Protein AF-A0A345HR87-F1 (afdb_monomer_lite)

Structure (mmCIF, N/CA/C/O backbone):
data_AF-A0A345HR87-F1
#
_entry.id   AF-A0A345HR87-F1
#
loop_
_atom_site.group_PDB
_atom_site.id
_atom_site.type_symbol
_atom_site.label_atom_id
_atom_site.label_alt_id
_atom_site.label_comp_id
_atom_site.label_asym_id
_atom_site.label_entity_id
_atom_site.label_seq_id
_atom_site.pdbx_PDB_ins_code
_atom_site.Cartn_x
_atom_site.Cartn_y
_atom_site.Cartn_z
_atom_site.occupancy
_atom_site.B_iso_or_equiv
_atom_site.auth_seq_id
_atom_site.auth_comp_id
_atom_site.auth_asym_id
_atom_site.auth_atom_id
_atom_site.pdbx_PDB_model_num
ATOM 1 N N . MET A 1 1 ? -12.870 45.929 26.866 1.00 41.97 1 MET A N 1
ATOM 2 C CA . MET A 1 1 ? -12.645 46.120 25.413 1.00 41.97 1 MET A CA 1
ATOM 3 C C . MET A 1 1 ? -11.720 44.995 25.036 1.00 41.97 1 MET A C 1
ATOM 5 O O . MET A 1 1 ? -10.507 45.130 25.106 1.00 41.97 1 MET A O 1
ATOM 9 N N . ASP A 1 2 ? -12.341 43.837 24.866 1.00 39.06 2 ASP A N 1
ATOM 10 C CA . ASP A 1 2 ? -11.689 42.543 24.941 1.00 39.06 2 ASP A CA 1
ATOM 11 C C . ASP A 1 2 ? -11.309 42.110 23.533 1.00 39.06 2 ASP A C 1
ATOM 13 O O . ASP A 1 2 ? -12.154 41.933 22.655 1.00 39.06 2 ASP A O 1
ATOM 17 N N . THR A 1 3 ? -10.002 42.026 23.319 1.00 55.94 3 THR A N 1
ATOM 18 C CA . THR A 1 3 ? -9.383 41.506 22.108 1.00 55.94 3 THR A CA 1
ATOM 19 C C . THR A 1 3 ? -9.725 40.025 21.990 1.00 55.94 3 THR A C 1
ATOM 21 O O . THR A 1 3 ? -9.141 39.190 22.678 1.00 55.94 3 THR A O 1
ATOM 24 N N . HIS A 1 4 ? -10.664 39.686 21.110 1.00 47.56 4 HIS A N 1
ATOM 25 C CA . HIS A 1 4 ? -10.822 38.313 20.648 1.00 47.56 4 HIS A CA 1
ATOM 26 C C . HIS A 1 4 ? -9.669 37.990 19.694 1.00 47.56 4 HIS A C 1
ATOM 28 O O . HIS A 1 4 ? -9.711 38.326 18.515 1.00 47.56 4 HIS A O 1
ATOM 34 N N . ALA A 1 5 ? -8.622 37.361 20.226 1.00 54.56 5 ALA A N 1
ATOM 35 C CA . ALA A 1 5 ? -7.709 36.574 19.415 1.00 54.56 5 ALA A CA 1
ATOM 36 C C . ALA A 1 5 ? -8.443 35.282 19.023 1.00 54.56 5 ALA A C 1
ATOM 38 O O . ALA A 1 5 ? -8.772 34.465 19.888 1.00 54.56 5 ALA A O 1
ATOM 39 N N . GLU A 1 6 ? -8.747 35.122 17.735 1.00 50.06 6 GLU A N 1
ATOM 40 C CA . GLU A 1 6 ? -9.097 33.816 17.175 1.00 50.06 6 GLU A CA 1
ATOM 41 C C . GLU A 1 6 ? -7.942 32.841 17.449 1.00 50.06 6 GLU A C 1
ATOM 43 O O . GLU A 1 6 ? -6.782 33.196 17.228 1.00 50.06 6 GLU A O 1
ATOM 48 N N . PRO A 1 7 ? -8.211 31.618 17.931 1.00 47.47 7 PRO A N 1
ATOM 49 C CA . PRO A 1 7 ? -7.175 30.608 17.974 1.00 47.47 7 PRO A CA 1
ATOM 50 C C . PRO A 1 7 ? -6.861 30.203 16.532 1.00 47.47 7 PRO A C 1
ATOM 52 O O . PRO A 1 7 ? -7.734 29.688 15.833 1.00 47.47 7 PRO A O 1
ATOM 55 N N . GLU A 1 8 ? -5.618 30.430 16.099 1.00 45.91 8 GLU A N 1
ATOM 56 C CA . GLU A 1 8 ? -5.044 29.855 14.881 1.00 45.91 8 GLU A CA 1
ATOM 57 C C . GLU A 1 8 ? -5.162 28.328 14.953 1.00 45.91 8 GLU A C 1
ATOM 59 O O . GLU A 1 8 ? -4.360 27.619 15.564 1.00 45.91 8 GLU A O 1
ATOM 64 N N . GLN A 1 9 ? -6.242 27.817 14.371 1.00 49.69 9 GLN A N 1
ATOM 65 C CA . GLN A 1 9 ? -6.554 26.403 14.345 1.00 49.69 9 GLN A CA 1
ATOM 66 C C . GLN A 1 9 ? -5.682 25.696 13.300 1.00 49.69 9 GLN A C 1
ATOM 68 O O . GLN A 1 9 ? -5.910 25.762 12.097 1.00 49.69 9 GLN A O 1
ATOM 73 N N . THR A 1 10 ? -4.709 24.945 13.813 1.00 38.50 10 THR A N 1
ATOM 74 C CA . THR A 1 10 ? -4.538 23.524 13.466 1.00 38.50 10 THR A CA 1
ATOM 75 C C . THR A 1 10 ? -4.134 23.159 12.032 1.00 38.50 10 THR A C 1
ATOM 77 O O . THR A 1 10 ? -4.289 22.007 11.641 1.00 38.50 10 THR A O 1
ATOM 80 N N . TRP A 1 11 ? -3.527 24.052 11.251 1.00 43.38 11 TRP A N 1
ATOM 81 C CA . TRP A 1 11 ? -2.964 23.666 9.943 1.00 43.38 11 TRP A CA 1
ATOM 82 C C . TRP A 1 11 ? -1.633 22.902 10.030 1.00 43.38 11 TRP A C 1
ATOM 84 O O . TRP A 1 11 ? -1.147 22.395 9.023 1.00 43.38 11 TRP A O 1
ATOM 94 N N . HIS A 1 12 ? -1.016 22.805 11.211 1.00 42.31 12 HIS A N 1
ATOM 95 C CA . HIS A 1 12 ? 0.352 22.285 11.343 1.00 42.31 12 HIS A CA 1
ATOM 96 C C . HIS A 1 12 ? 0.470 20.824 11.801 1.00 42.31 12 HIS A C 1
ATOM 98 O O . HIS A 1 12 ? 1.554 20.263 11.698 1.00 42.31 12 HIS A O 1
ATOM 104 N N . ASN A 1 13 ? -0.622 20.166 12.211 1.00 44.16 13 ASN A N 1
ATOM 105 C CA . ASN A 1 13 ? -0.577 18.751 12.622 1.00 44.16 13 ASN A CA 1
ATOM 106 C C . ASN A 1 13 ? -1.037 17.753 11.548 1.00 44.16 13 ASN A C 1
ATOM 108 O O . ASN A 1 13 ? -0.726 16.570 11.655 1.00 44.16 13 ASN A O 1
ATOM 112 N N . THR A 1 14 ? -1.731 18.197 10.499 1.00 47.72 14 THR A N 1
ATOM 113 C CA . THR A 1 14 ? -2.249 17.292 9.454 1.00 47.72 14 THR A CA 1
ATOM 114 C C . THR A 1 14 ? -1.173 16.881 8.439 1.00 47.72 14 THR A C 1
ATOM 116 O O . THR A 1 14 ? -1.271 15.822 7.831 1.00 47.72 14 THR A O 1
ATOM 119 N N . ASN A 1 15 ? -0.096 17.661 8.300 1.00 53.12 15 ASN A N 1
ATOM 120 C CA . ASN A 1 15 ? 0.870 17.486 7.207 1.00 53.12 15 ASN A CA 1
ATOM 121 C C . ASN A 1 15 ? 1.972 16.447 7.490 1.00 53.12 15 ASN A C 1
ATOM 123 O O . ASN A 1 15 ? 2.574 15.934 6.553 1.00 53.12 15 ASN A O 1
ATOM 127 N N . ALA A 1 16 ? 2.231 16.089 8.754 1.00 57.78 16 ALA A N 1
ATOM 128 C CA . ALA A 1 16 ? 3.285 15.120 9.092 1.00 57.78 16 ALA A CA 1
ATOM 129 C C . ALA A 1 16 ? 2.886 13.659 8.791 1.00 57.78 16 ALA A C 1
ATOM 131 O O . ALA A 1 16 ? 3.736 12.807 8.534 1.00 57.78 16 ALA A O 1
ATOM 132 N N . ALA A 1 17 ? 1.583 13.356 8.809 1.00 62.38 17 ALA A N 1
ATOM 133 C CA . ALA A 1 17 ? 1.064 12.019 8.520 1.00 62.38 17 ALA A CA 1
ATOM 134 C C . ALA A 1 17 ? 0.942 11.733 7.009 1.00 62.38 17 ALA A C 1
ATOM 136 O O . ALA A 1 17 ? 0.824 10.570 6.614 1.00 62.38 17 ALA A O 1
ATOM 137 N N . GLY A 1 18 ? 1.051 12.759 6.159 1.00 72.06 18 GLY A N 1
ATOM 138 C CA . GLY A 1 18 ? 0.799 12.652 4.724 1.00 72.06 18 GLY A CA 1
ATOM 139 C C . GLY A 1 18 ? -0.690 12.450 4.398 1.00 72.06 18 GLY A C 1
ATOM 140 O O . GLY A 1 18 ? -1.548 12.663 5.258 1.00 72.06 18 GLY A O 1
ATOM 141 N N . PRO A 1 19 ? -1.020 12.055 3.158 1.00 81.69 19 PRO A N 1
ATOM 142 C CA . PRO A 1 19 ? -2.407 11.930 2.714 1.00 81.69 19 PRO A CA 1
ATOM 143 C C . PRO A 1 19 ? -3.167 10.808 3.459 1.00 81.69 19 PRO A C 1
ATOM 145 O O . PRO A 1 19 ? -2.549 9.812 3.849 1.00 81.69 19 PRO A O 1
ATOM 148 N N . PRO A 1 20 ? -4.501 10.901 3.649 1.00 87.69 20 PRO A N 1
ATOM 149 C CA . PRO A 1 20 ? -5.280 9.914 4.408 1.00 87.69 20 PRO A CA 1
ATOM 150 C C . PRO A 1 20 ? -5.090 8.462 3.952 1.00 87.69 20 PRO A C 1
ATOM 152 O O . PRO A 1 20 ? -5.030 7.553 4.787 1.00 87.69 20 PRO A O 1
ATOM 155 N N . ILE A 1 21 ? -4.942 8.227 2.642 1.00 89.69 21 ILE A N 1
ATOM 156 C CA . ILE A 1 21 ? -4.721 6.876 2.111 1.00 89.69 21 ILE A CA 1
ATOM 157 C C . ILE A 1 21 ? -3.388 6.271 2.581 1.00 89.69 21 ILE A C 1
ATOM 159 O O . ILE A 1 21 ? -3.316 5.065 2.819 1.00 89.69 21 ILE A O 1
ATOM 163 N N . ARG A 1 22 ? -2.352 7.098 2.787 1.00 90.62 22 ARG A N 1
ATOM 164 C CA . ARG A 1 22 ? -1.047 6.666 3.308 1.00 90.62 22 ARG A CA 1
ATOM 165 C C . ARG A 1 22 ? -1.185 6.136 4.728 1.00 90.62 22 ARG A C 1
ATOM 167 O O . ARG A 1 22 ? -0.635 5.079 5.027 1.00 90.62 22 ARG A O 1
ATOM 174 N N . GLN A 1 23 ? -1.928 6.839 5.584 1.00 89.94 23 GLN A N 1
ATOM 175 C CA . GLN A 1 23 ? -2.151 6.413 6.966 1.00 89.94 23 GLN A CA 1
ATOM 176 C C . GLN A 1 23 ? -2.945 5.102 7.019 1.00 89.94 23 GLN A C 1
ATOM 178 O O . GLN A 1 23 ? -2.533 4.167 7.700 1.00 89.94 23 GLN A O 1
ATOM 183 N N . LEU A 1 24 ? -4.014 4.983 6.224 1.00 92.62 24 LEU A N 1
ATOM 184 C CA . LEU A 1 24 ? -4.777 3.736 6.126 1.00 92.62 24 LEU A CA 1
ATOM 185 C C . LEU A 1 24 ? -3.898 2.560 5.670 1.00 92.62 24 LEU A C 1
ATOM 187 O O . LEU A 1 24 ? -3.954 1.477 6.251 1.00 92.62 24 LEU A O 1
ATOM 191 N N . PHE A 1 25 ? -3.072 2.766 4.642 1.00 92.62 25 PHE A N 1
ATOM 192 C CA . PHE A 1 25 ? -2.161 1.731 4.153 1.00 92.62 25 PHE A CA 1
ATOM 193 C C . PHE A 1 25 ? -1.127 1.361 5.216 1.00 92.62 25 PHE A C 1
ATOM 195 O O . PHE A 1 25 ? -0.881 0.179 5.442 1.00 92.62 25 PHE A O 1
ATOM 202 N N . ARG A 1 26 ? -0.554 2.352 5.905 1.00 92.06 26 ARG A N 1
ATOM 203 C CA . ARG A 1 26 ? 0.386 2.140 7.009 1.00 92.06 26 ARG A CA 1
ATOM 204 C C . ARG A 1 26 ? -0.215 1.247 8.094 1.00 92.06 26 ARG A C 1
ATOM 206 O O . ARG A 1 26 ? 0.450 0.299 8.508 1.00 92.06 26 ARG A O 1
ATOM 213 N N . ASP A 1 27 ? -1.444 1.525 8.516 1.00 93.06 27 ASP A N 1
ATOM 214 C CA . ASP A 1 27 ? -2.118 0.768 9.575 1.00 93.06 27 ASP A CA 1
ATOM 215 C C . ASP A 1 27 ? -2.416 -0.670 9.130 1.00 93.06 27 ASP A C 1
ATOM 217 O O . ASP A 1 27 ? -2.097 -1.624 9.839 1.00 93.06 27 ASP A O 1
ATOM 221 N N . VAL A 1 28 ? -2.912 -0.854 7.901 1.00 93.69 28 VAL A N 1
ATOM 222 C CA . VAL A 1 28 ? -3.137 -2.194 7.335 1.00 93.69 28 VAL A CA 1
ATOM 223 C C . VAL A 1 28 ? -1.846 -3.006 7.267 1.00 93.69 28 VAL A C 1
ATOM 225 O O . VAL A 1 28 ? -1.827 -4.171 7.668 1.00 93.69 28 VAL A O 1
ATOM 228 N N . ILE A 1 29 ? -0.755 -2.405 6.790 1.00 92.44 29 ILE A N 1
ATOM 229 C CA . ILE A 1 29 ? 0.540 -3.085 6.689 1.00 92.44 29 ILE A CA 1
ATOM 230 C C . ILE A 1 29 ? 1.115 -3.399 8.072 1.00 92.44 29 ILE A C 1
ATOM 232 O O . ILE A 1 29 ? 1.660 -4.486 8.258 1.00 92.44 29 ILE A O 1
ATOM 236 N N . ALA A 1 30 ? 0.984 -2.491 9.043 1.00 92.00 30 ALA A N 1
ATOM 237 C CA . ALA A 1 30 ? 1.452 -2.720 10.408 1.00 92.00 30 ALA A CA 1
ATOM 238 C C . ALA A 1 30 ? 0.766 -3.932 11.059 1.00 92.00 30 ALA A C 1
ATOM 240 O O . ALA A 1 30 ? 1.438 -4.714 11.731 1.00 92.00 30 ALA A O 1
ATOM 241 N N . ASP A 1 31 ? -0.532 -4.113 10.808 1.00 92.69 31 ASP A N 1
ATOM 242 C CA . ASP A 1 31 ? -1.306 -5.225 11.362 1.00 92.69 31 ASP A CA 1
ATOM 243 C C . ASP A 1 31 ? -1.059 -6.551 10.629 1.00 92.69 31 ASP A C 1
ATOM 245 O O . ASP A 1 31 ? -1.010 -7.615 11.247 1.00 92.69 31 ASP A O 1
ATOM 249 N N . ARG A 1 32 ? -0.943 -6.512 9.295 1.00 89.38 32 ARG A N 1
ATOM 250 C CA . ARG A 1 32 ? -0.892 -7.720 8.451 1.00 89.38 32 ARG A CA 1
ATOM 251 C C . ARG A 1 32 ? 0.511 -8.279 8.251 1.00 89.38 32 ARG A C 1
ATOM 253 O O . ARG A 1 32 ? 0.637 -9.473 7.989 1.00 89.38 32 ARG A O 1
ATOM 260 N N . LEU A 1 33 ? 1.547 -7.447 8.354 1.00 87.88 33 LEU A N 1
ATOM 261 C CA . LEU A 1 33 ? 2.942 -7.839 8.137 1.00 87.88 33 LEU A CA 1
ATOM 262 C C . LEU A 1 33 ? 3.803 -7.522 9.374 1.00 87.88 33 LEU A C 1
ATOM 264 O O . LEU A 1 33 ? 4.664 -6.636 9.326 1.00 87.88 33 LEU A O 1
ATOM 268 N N . PRO A 1 34 ? 3.598 -8.247 10.493 1.00 76.50 34 PRO A N 1
ATOM 269 C CA . PRO A 1 34 ? 4.430 -8.111 11.681 1.00 76.50 34 PRO A CA 1
ATOM 270 C C . PRO A 1 34 ? 5.806 -8.742 11.417 1.00 76.50 34 PRO A C 1
ATOM 272 O O . PRO A 1 34 ? 5.994 -9.950 11.538 1.00 76.50 34 PRO A O 1
ATOM 275 N N . GLY A 1 35 ? 6.784 -7.933 11.016 1.00 79.50 35 GLY A N 1
ATOM 276 C CA . GLY A 1 35 ? 8.135 -8.408 10.721 1.00 79.50 35 GLY A CA 1
ATOM 277 C C . GLY A 1 35 ? 9.064 -7.306 10.211 1.00 79.50 35 GLY A C 1
ATOM 278 O O . GLY A 1 35 ? 8.671 -6.134 10.178 1.00 79.50 35 GLY A O 1
ATOM 279 N N . PRO A 1 36 ? 10.306 -7.658 9.827 1.00 77.12 36 PRO A N 1
ATOM 280 C CA . PRO A 1 36 ? 11.212 -6.733 9.159 1.00 77.12 36 PRO A CA 1
ATOM 281 C C . P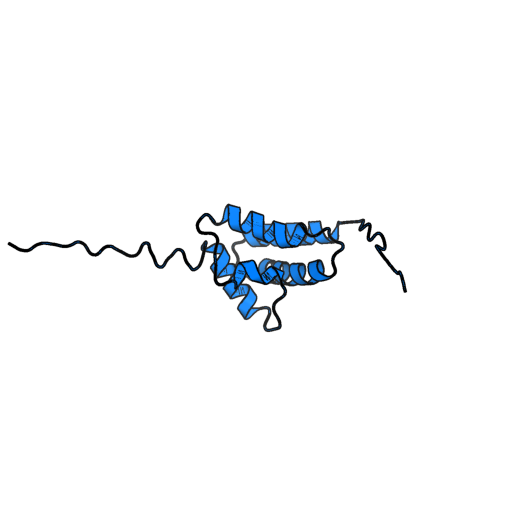RO A 1 36 ? 10.524 -6.141 7.932 1.00 77.12 36 PRO A C 1
ATOM 283 O O . PRO A 1 36 ? 10.081 -6.863 7.040 1.00 77.12 36 PRO A O 1
ATOM 286 N N . ARG A 1 37 ? 10.386 -4.816 7.922 1.00 81.50 37 ARG A N 1
ATOM 287 C CA . ARG A 1 37 ? 9.694 -4.124 6.840 1.00 81.50 37 ARG A CA 1
ATOM 288 C C . ARG A 1 37 ? 10.611 -4.039 5.632 1.00 81.50 37 ARG A C 1
ATOM 290 O O . ARG A 1 37 ? 11.784 -3.695 5.801 1.00 81.50 37 ARG A O 1
ATOM 297 N N . PRO A 1 38 ? 10.092 -4.298 4.430 1.00 77.62 38 PRO A N 1
ATOM 298 C CA . PRO A 1 38 ? 10.913 -4.177 3.249 1.00 77.62 38 PRO A CA 1
ATOM 299 C C . PRO A 1 38 ? 11.190 -2.704 2.932 1.00 77.62 38 PRO A C 1
ATOM 301 O O . PRO A 1 38 ? 10.427 -1.835 3.373 1.00 77.62 38 PRO A O 1
ATOM 304 N N . PRO A 1 39 ? 12.253 -2.391 2.172 1.00 78.38 39 PRO A N 1
ATOM 305 C CA . PRO A 1 39 ? 12.609 -1.013 1.831 1.00 78.38 39 PRO A CA 1
ATOM 306 C C . PRO A 1 39 ? 11.445 -0.205 1.238 1.00 78.38 39 PRO A C 1
ATOM 308 O O . PRO A 1 39 ? 11.280 0.968 1.554 1.00 78.38 39 PRO A O 1
ATOM 311 N N . GLN A 1 40 ? 10.566 -0.855 0.474 1.00 77.69 40 GLN A N 1
ATOM 312 C CA . GLN A 1 40 ? 9.383 -0.255 -0.151 1.00 77.69 40 GLN A CA 1
ATOM 313 C C . GLN A 1 40 ? 8.346 0.243 0.868 1.00 77.69 40 GLN A C 1
ATOM 315 O O . GLN A 1 40 ? 7.522 1.103 0.563 1.00 77.69 40 GLN A O 1
ATOM 320 N N . ALA A 1 41 ? 8.391 -0.243 2.110 1.00 84.94 41 ALA A N 1
ATOM 321 C CA . ALA A 1 41 ? 7.548 0.263 3.186 1.00 84.94 41 ALA A CA 1
ATOM 322 C C . ALA A 1 41 ? 8.029 1.629 3.717 1.00 84.94 41 ALA A C 1
ATOM 324 O O . ALA A 1 41 ? 7.311 2.262 4.493 1.00 84.94 41 ALA A O 1
ATOM 325 N N . ALA A 1 42 ? 9.208 2.120 3.312 1.00 85.62 42 ALA A N 1
ATOM 326 C CA . ALA A 1 42 ? 9.727 3.419 3.740 1.00 85.62 42 ALA A CA 1
ATOM 327 C C . ALA A 1 42 ? 8.760 4.568 3.417 1.00 85.62 42 ALA A C 1
ATOM 329 O O . ALA A 1 42 ? 8.587 5.460 4.240 1.00 85.62 42 ALA A O 1
ATOM 330 N N . MET A 1 43 ? 8.036 4.507 2.296 1.00 85.25 43 MET A N 1
ATOM 331 C CA . MET A 1 43 ? 7.024 5.518 1.966 1.00 85.25 43 MET A CA 1
ATOM 332 C C . MET A 1 43 ? 5.852 5.548 2.965 1.00 85.25 43 MET A C 1
ATOM 334 O O . MET A 1 43 ? 5.255 6.601 3.185 1.00 85.25 43 MET A O 1
ATOM 338 N N . LEU A 1 44 ? 5.541 4.419 3.613 1.00 88.56 44 LEU A N 1
ATOM 339 C CA . LEU A 1 44 ? 4.466 4.299 4.609 1.00 88.56 44 LEU A CA 1
ATOM 340 C C . LEU A 1 44 ? 4.925 4.655 6.028 1.00 88.56 44 LEU A C 1
ATOM 342 O O . LEU A 1 44 ? 4.155 5.222 6.800 1.00 88.56 44 LEU A O 1
ATOM 346 N N . PHE A 1 45 ? 6.164 4.308 6.383 1.00 87.69 45 PHE A N 1
ATOM 347 C CA . PHE A 1 45 ? 6.671 4.403 7.760 1.00 87.69 45 PHE A CA 1
ATOM 348 C C . PHE A 1 45 ? 7.768 5.455 7.962 1.00 87.69 45 PHE A C 1
ATOM 350 O O . PHE A 1 45 ? 8.180 5.679 9.100 1.00 87.69 45 PHE A O 1
ATOM 357 N N . GLY A 1 46 ? 8.242 6.089 6.891 1.00 81.75 46 GLY A N 1
ATOM 358 C CA . GLY A 1 46 ? 9.218 7.171 6.937 1.00 81.75 46 GLY A CA 1
ATOM 359 C C . GLY A 1 46 ? 8.693 8.382 7.705 1.00 81.75 46 GLY A C 1
ATOM 360 O O . GLY A 1 46 ? 7.494 8.680 7.684 1.00 81.75 46 GLY A O 1
ATOM 361 N N . ALA A 1 47 ? 9.607 9.062 8.399 1.00 70.62 47 ALA A N 1
ATOM 362 C CA . ALA A 1 47 ? 9.297 10.239 9.208 1.00 70.62 47 ALA A CA 1
ATOM 363 C C . ALA A 1 47 ? 8.878 11.450 8.359 1.00 70.62 47 ALA A C 1
ATOM 365 O O . ALA A 1 47 ? 8.136 12.301 8.840 1.00 70.62 47 ALA A O 1
ATOM 366 N N . GLU A 1 48 ? 9.319 11.502 7.102 1.00 68.50 48 GLU A N 1
ATOM 367 C CA . GLU A 1 48 ? 8.999 12.573 6.164 1.00 68.50 48 GLU A CA 1
ATOM 368 C C . GLU A 1 48 ? 7.952 12.081 5.161 1.00 68.50 48 GLU A C 1
ATOM 370 O O . GLU A 1 48 ? 8.147 11.082 4.467 1.00 68.50 48 GLU A O 1
ATOM 375 N N . ALA A 1 49 ? 6.813 12.769 5.124 1.00 71.38 49 ALA A N 1
ATOM 376 C CA . ALA A 1 49 ? 5.889 12.721 4.001 1.00 71.38 49 ALA A CA 1
ATOM 377 C C . ALA A 1 49 ? 6.190 13.911 3.086 1.00 71.38 49 ALA A C 1
ATOM 379 O O . ALA A 1 49 ? 6.470 15.003 3.585 1.00 71.38 49 ALA A O 1
ATOM 380 N N . ASP A 1 50 ? 6.108 13.711 1.769 1.00 75.50 50 ASP A N 1
ATOM 381 C CA . ASP A 1 50 ? 6.165 14.829 0.830 1.00 75.50 50 ASP A CA 1
ATOM 382 C C . ASP A 1 50 ? 4.990 15.784 1.135 1.00 75.50 50 ASP A C 1
ATOM 384 O O . ASP A 1 50 ? 3.831 15.350 1.115 1.00 75.50 50 ASP A O 1
ATOM 388 N N . PRO A 1 51 ? 5.251 17.069 1.444 1.00 75.44 51 PRO A N 1
ATOM 389 C CA . PRO A 1 51 ? 4.202 18.034 1.767 1.00 75.44 51 PRO A CA 1
ATOM 390 C C . PRO A 1 51 ? 3.256 18.324 0.591 1.00 75.44 51 PRO A C 1
ATOM 392 O O . PRO A 1 51 ? 2.201 18.922 0.798 1.00 75.44 51 PRO A O 1
ATOM 395 N N . PHE A 1 52 ? 3.612 17.915 -0.629 1.00 79.56 52 PHE A N 1
ATOM 396 C CA . PHE A 1 52 ? 2.807 18.055 -1.841 1.00 79.56 52 PHE A CA 1
ATOM 397 C C . PHE A 1 52 ? 2.041 16.779 -2.212 1.00 79.56 52 PHE A C 1
ATOM 399 O O . PHE A 1 52 ? 1.344 16.762 -3.233 1.00 79.56 52 PHE A O 1
ATOM 406 N N . TRP A 1 53 ? 2.137 15.710 -1.417 1.00 84.19 53 TRP A N 1
ATOM 407 C CA . TRP A 1 53 ? 1.357 14.505 -1.673 1.00 84.19 53 TRP A CA 1
ATOM 408 C C . TRP A 1 53 ? -0.129 14.707 -1.377 1.00 84.19 53 TRP A C 1
ATOM 410 O O . TRP A 1 53 ? -0.539 14.937 -0.239 1.00 84.19 53 TRP A O 1
ATOM 420 N N . ASP A 1 54 ? -0.942 14.510 -2.412 1.00 86.25 54 ASP A N 1
ATOM 421 C CA . ASP A 1 54 ? -2.341 14.136 -2.273 1.00 86.25 54 ASP A CA 1
ATOM 422 C C . ASP A 1 54 ? -2.474 12.606 -2.395 1.00 86.25 54 ASP A C 1
ATOM 424 O O . ASP A 1 54 ? -1.501 11.893 -2.662 1.00 86.25 54 ASP A O 1
ATOM 428 N N . ASP A 1 55 ? -3.682 12.071 -2.194 1.00 85.62 55 ASP A N 1
ATOM 429 C CA . ASP A 1 55 ? -3.915 10.624 -2.301 1.00 85.62 55 ASP A CA 1
ATOM 430 C C . ASP A 1 55 ? -3.483 10.070 -3.672 1.00 85.62 55 ASP A C 1
ATOM 432 O O . ASP A 1 55 ? -3.012 8.938 -3.772 1.00 85.62 55 ASP A O 1
ATOM 436 N N . ARG A 1 56 ? -3.655 10.838 -4.754 1.00 85.88 56 ARG A N 1
ATOM 437 C CA . ARG A 1 56 ? -3.382 10.374 -6.116 1.00 85.88 56 ARG A CA 1
ATOM 438 C C . ARG A 1 56 ? -1.886 10.355 -6.409 1.00 85.88 56 ARG A C 1
ATOM 440 O O . ARG A 1 56 ? -1.431 9.372 -6.995 1.00 85.88 56 ARG A O 1
ATOM 447 N N . SER A 1 57 ? -1.152 11.409 -6.060 1.00 87.81 57 SER A N 1
ATOM 448 C CA . SER A 1 57 ? 0.297 11.477 -6.262 1.00 87.81 57 SER A CA 1
ATOM 449 C C . SER A 1 57 ? 1.012 10.458 -5.384 1.00 87.81 57 SER A C 1
ATOM 451 O O . SER A 1 57 ? 1.806 9.684 -5.912 1.00 87.81 57 SER A O 1
ATOM 453 N N . PHE A 1 58 ? 0.608 10.317 -4.116 1.00 89.44 58 PHE A N 1
ATOM 454 C CA . PHE A 1 58 ? 1.122 9.258 -3.247 1.00 89.44 58 PHE A CA 1
ATOM 455 C C . PHE A 1 58 ? 0.883 7.856 -3.825 1.00 89.44 58 PHE A C 1
ATOM 457 O O . PHE A 1 58 ? 1.803 7.047 -3.854 1.00 89.44 58 PHE A O 1
ATOM 464 N N . LEU A 1 59 ? -0.331 7.544 -4.302 1.00 88.00 59 LEU A N 1
ATOM 465 C CA . LEU A 1 59 ? -0.615 6.229 -4.895 1.00 88.00 59 LEU A CA 1
ATOM 466 C C . LEU A 1 59 ? 0.206 5.982 -6.164 1.00 88.00 59 LEU A C 1
ATOM 468 O O . LEU A 1 59 ? 0.643 4.856 -6.398 1.00 88.00 59 LEU A O 1
ATOM 472 N N . GLY A 1 60 ? 0.400 7.024 -6.977 1.00 85.25 60 GLY A N 1
ATOM 473 C CA . GLY A 1 60 ? 1.269 6.984 -8.146 1.00 85.25 60 GLY A CA 1
ATOM 474 C C . GLY A 1 60 ? 2.686 6.594 -7.754 1.00 85.25 60 GLY A C 1
ATOM 475 O O . GLY A 1 60 ? 3.180 5.582 -8.240 1.00 85.25 60 GLY A O 1
ATOM 476 N N . ASP A 1 61 ? 3.287 7.332 -6.825 1.00 85.88 61 ASP A N 1
ATOM 477 C CA . ASP A 1 61 ? 4.659 7.105 -6.373 1.00 85.88 61 ASP A CA 1
ATOM 478 C C . ASP A 1 61 ? 4.810 5.769 -5.637 1.00 85.88 61 ASP A C 1
ATOM 480 O O . ASP A 1 61 ? 5.787 5.062 -5.854 1.00 85.88 61 ASP A O 1
ATOM 484 N N . PHE A 1 62 ? 3.830 5.371 -4.821 1.00 86.50 62 PHE A N 1
ATOM 485 C CA . PHE A 1 62 ? 3.864 4.121 -4.060 1.00 86.50 62 PHE A CA 1
ATOM 486 C C . PHE A 1 62 ? 3.818 2.894 -4.974 1.00 86.50 62 PHE A C 1
ATOM 488 O O . PHE A 1 62 ? 4.631 1.978 -4.845 1.00 86.50 62 PHE A O 1
ATOM 495 N N . TYR A 1 63 ? 2.891 2.871 -5.937 1.00 84.19 63 TYR A N 1
ATOM 496 C CA . TYR A 1 63 ? 2.844 1.792 -6.923 1.00 84.19 63 TYR A CA 1
ATOM 497 C C . TYR A 1 63 ? 4.011 1.862 -7.897 1.00 84.19 63 TYR A C 1
ATOM 499 O O . TYR A 1 63 ? 4.475 0.815 -8.347 1.00 84.19 63 TYR A O 1
ATOM 507 N N . ASN A 1 64 ? 4.502 3.067 -8.194 1.00 80.88 64 ASN A N 1
ATOM 508 C CA . ASN A 1 64 ? 5.720 3.218 -8.960 1.00 80.88 64 ASN A CA 1
ATOM 509 C C . ASN A 1 64 ? 6.886 2.595 -8.199 1.00 80.88 64 ASN A C 1
ATOM 511 O O . ASN A 1 64 ? 7.501 1.714 -8.750 1.00 80.88 64 ASN A O 1
ATOM 515 N N . GLU A 1 65 ? 7.139 2.889 -6.929 1.00 79.19 65 GLU A N 1
ATOM 516 C CA . GLU A 1 65 ? 8.242 2.279 -6.167 1.00 79.19 65 GLU A CA 1
ATOM 517 C C . GLU A 1 65 ? 8.200 0.736 -6.170 1.00 79.19 65 GLU A C 1
ATOM 519 O O . GLU A 1 65 ? 9.232 0.072 -6.270 1.00 79.19 65 GLU A O 1
ATOM 524 N N . ILE A 1 66 ? 7.000 0.147 -6.154 1.00 77.06 66 ILE A N 1
ATOM 525 C CA . ILE A 1 66 ? 6.812 -1.307 -6.270 1.00 77.06 66 ILE A CA 1
ATOM 526 C C . ILE A 1 66 ? 7.129 -1.830 -7.691 1.00 77.06 66 ILE A C 1
ATOM 528 O O . ILE A 1 66 ? 7.592 -2.963 -7.832 1.00 77.06 66 ILE A O 1
ATOM 532 N N . LEU A 1 67 ? 6.898 -1.027 -8.738 1.00 72.50 67 LEU A N 1
ATOM 533 C CA . LEU A 1 67 ? 7.073 -1.391 -10.156 1.00 72.50 67 LEU A CA 1
ATOM 534 C C . LEU A 1 67 ? 8.354 -0.865 -10.837 1.00 72.50 67 LEU A C 1
ATOM 536 O O . LEU A 1 67 ? 8.766 -1.439 -11.840 1.00 72.50 67 LEU A O 1
ATOM 540 N N . HIS A 1 68 ? 8.941 0.239 -10.368 1.00 65.31 68 HIS A N 1
ATOM 541 C CA . HIS A 1 68 ? 9.953 1.063 -11.055 1.00 65.31 68 HIS A CA 1
ATOM 542 C C . HIS A 1 68 ? 11.384 0.634 -10.774 1.00 65.31 68 HIS A C 1
ATOM 544 O O . HIS A 1 68 ? 12.345 1.222 -11.263 1.00 65.31 68 HIS A O 1
ATOM 550 N N . GLN A 1 69 ? 11.540 -0.431 -10.015 1.00 50.69 69 GLN A N 1
ATOM 551 C CA . GLN A 1 69 ? 12.745 -1.219 -10.056 1.00 50.69 69 GLN A CA 1
ATOM 552 C C . GLN A 1 69 ? 12.396 -2.343 -11.019 1.00 50.69 69 GLN A C 1
ATOM 554 O O . GLN A 1 69 ? 11.605 -3.199 -10.620 1.00 50.69 69 GLN A O 1
ATOM 559 N N . ASP A 1 70 ? 12.905 -2.295 -12.264 1.00 50.00 70 ASP A N 1
ATOM 560 C CA . ASP A 1 70 ? 12.805 -3.371 -13.267 1.00 50.00 70 ASP A CA 1
ATOM 561 C C . ASP A 1 70 ? 12.589 -4.695 -12.552 1.00 50.00 70 ASP A C 1
ATOM 563 O O . ASP A 1 70 ? 13.405 -5.002 -11.679 1.00 50.00 70 ASP A O 1
ATOM 567 N N . THR A 1 71 ? 11.488 -5.384 -12.874 1.00 54.47 71 THR A N 1
ATOM 568 C CA . THR A 1 71 ? 10.820 -6.578 -12.286 1.00 54.47 71 THR A CA 1
ATOM 569 C C . THR A 1 71 ? 11.708 -7.813 -12.037 1.00 54.47 71 THR A C 1
ATOM 571 O O . THR A 1 71 ? 11.290 -8.960 -12.130 1.00 54.47 71 THR A O 1
ATOM 574 N N . CYS A 1 72 ? 12.964 -7.541 -11.753 1.00 56.47 72 CYS A N 1
ATOM 575 C CA . CYS A 1 72 ? 14.221 -8.234 -11.962 1.00 56.47 72 CYS A CA 1
ATOM 576 C C . CYS A 1 72 ? 15.166 -7.972 -10.781 1.00 56.47 72 CYS A C 1
ATOM 578 O O . CYS A 1 72 ? 16.238 -8.572 -10.712 1.00 56.47 72 CYS A O 1
ATOM 580 N N . ARG A 1 73 ? 14.801 -7.068 -9.857 1.00 55.12 73 ARG A N 1
ATOM 581 C CA . ARG A 1 73 ? 15.482 -6.923 -8.573 1.00 55.12 73 ARG A CA 1
ATOM 582 C C . ARG A 1 73 ? 14.857 -7.877 -7.550 1.00 55.12 73 ARG A C 1
ATOM 584 O O . ARG A 1 73 ? 13.632 -7.937 -7.452 1.00 55.12 73 ARG A O 1
ATOM 591 N N . PRO A 1 74 ? 15.670 -8.566 -6.729 1.00 57.38 74 PRO A N 1
ATOM 592 C CA . PRO A 1 74 ? 15.177 -9.449 -5.668 1.00 57.38 74 PRO A CA 1
ATOM 593 C C . PRO A 1 74 ? 14.155 -8.778 -4.736 1.00 57.38 74 PRO A C 1
ATOM 595 O O . PRO A 1 74 ? 13.224 -9.426 -4.273 1.00 57.38 74 PRO A O 1
ATOM 598 N N . ALA A 1 75 ? 14.286 -7.463 -4.526 1.00 60.09 75 ALA A N 1
ATOM 599 C CA . ALA A 1 75 ? 13.424 -6.688 -3.640 1.00 60.09 75 ALA A CA 1
ATOM 600 C C . ALA A 1 75 ? 11.988 -6.483 -4.170 1.00 60.09 75 ALA A C 1
ATOM 602 O O . ALA A 1 75 ? 11.109 -6.132 -3.387 1.00 60.09 75 ALA A O 1
ATOM 603 N N . THR A 1 76 ? 11.700 -6.707 -5.461 1.00 67.31 76 THR A N 1
ATOM 604 C CA . THR A 1 76 ? 10.328 -6.593 -6.003 1.00 67.31 76 THR A CA 1
ATOM 605 C C . THR A 1 76 ? 9.373 -7.574 -5.315 1.00 67.31 76 THR A C 1
ATOM 607 O O . THR A 1 76 ? 8.222 -7.227 -5.059 1.00 67.31 76 THR A O 1
ATOM 610 N N . ALA A 1 77 ? 9.857 -8.769 -4.949 1.00 70.12 77 ALA A N 1
ATOM 611 C CA . ALA A 1 77 ? 9.073 -9.765 -4.218 1.00 70.12 77 ALA A CA 1
ATOM 612 C C . ALA A 1 77 ? 8.554 -9.223 -2.876 1.00 70.12 77 ALA A C 1
ATOM 614 O O . ALA A 1 77 ? 7.404 -9.468 -2.509 1.00 70.12 77 ALA A O 1
ATOM 615 N N . ASP A 1 78 ? 9.362 -8.417 -2.190 1.00 74.38 78 ASP A N 1
ATOM 616 C CA . ASP A 1 78 ? 8.971 -7.826 -0.918 1.00 74.38 78 ASP A CA 1
ATOM 617 C C . ASP A 1 78 ? 7.904 -6.729 -1.087 1.00 74.38 78 ASP A C 1
ATOM 619 O O . ASP A 1 78 ? 6.992 -6.597 -0.266 1.00 74.38 78 ASP A O 1
ATOM 623 N N . GLY A 1 79 ? 7.955 -5.986 -2.199 1.00 80.19 79 GLY A N 1
ATOM 624 C CA . GLY A 1 79 ? 6.903 -5.047 -2.596 1.00 80.19 79 GLY A CA 1
ATOM 625 C C . GLY A 1 79 ? 5.564 -5.742 -2.873 1.00 80.19 79 GLY A C 1
ATOM 626 O O . GLY A 1 79 ? 4.511 -5.222 -2.503 1.00 80.19 79 GLY A O 1
ATOM 627 N N . LEU A 1 80 ? 5.579 -6.954 -3.443 1.00 85.31 80 LEU A N 1
ATOM 628 C CA . LEU A 1 80 ? 4.355 -7.729 -3.698 1.00 85.31 80 LEU A CA 1
ATOM 629 C C . LEU A 1 80 ? 3.645 -8.1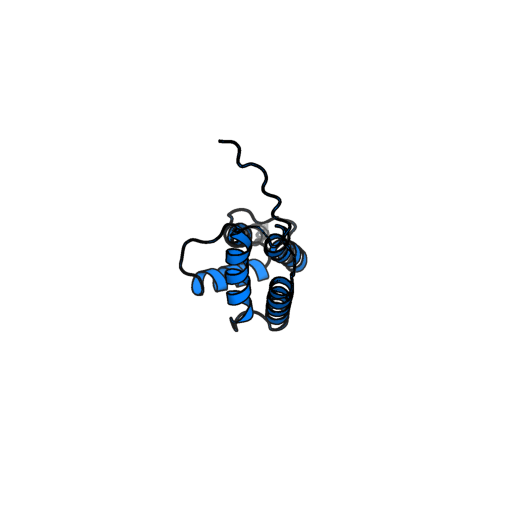54 -2.410 1.00 85.31 80 LEU A C 1
ATOM 631 O O . LEU A 1 80 ? 2.414 -8.226 -2.399 1.00 85.31 80 LEU A O 1
ATOM 635 N N . ALA A 1 81 ? 4.380 -8.394 -1.321 1.00 87.31 81 ALA A N 1
ATOM 636 C CA . ALA A 1 81 ? 3.774 -8.697 -0.026 1.00 87.31 81 ALA A CA 1
ATOM 637 C C . ALA A 1 81 ? 2.944 -7.509 0.495 1.00 87.31 81 ALA A C 1
ATOM 639 O O . ALA A 1 81 ? 1.820 -7.705 0.963 1.00 87.31 81 ALA A O 1
ATOM 640 N N . LEU A 1 82 ? 3.450 -6.277 0.331 1.00 89.31 82 LEU A N 1
ATOM 641 C CA . LEU A 1 82 ? 2.716 -5.055 0.678 1.00 89.31 82 LEU A CA 1
ATOM 642 C C . LEU A 1 82 ? 1.421 -4.940 -0.139 1.00 89.31 82 LEU A C 1
ATOM 644 O O . LEU A 1 82 ? 0.342 -4.757 0.420 1.00 89.31 82 LEU A O 1
ATOM 648 N N . VAL A 1 83 ? 1.507 -5.113 -1.460 1.00 90.56 83 VAL A N 1
ATOM 649 C CA . VAL A 1 83 ? 0.338 -5.029 -2.353 1.00 90.56 83 VAL A CA 1
ATOM 650 C C . VAL A 1 83 ? -0.688 -6.115 -2.038 1.00 90.56 83 VAL A C 1
ATOM 652 O O . VAL A 1 83 ? -1.887 -5.846 -2.027 1.00 90.56 83 VAL A O 1
ATOM 655 N N . THR A 1 84 ? -0.229 -7.330 -1.736 1.00 91.50 84 THR A N 1
ATOM 656 C CA . THR A 1 84 ? -1.105 -8.448 -1.370 1.00 91.50 84 THR A CA 1
ATOM 657 C C . THR A 1 84 ? -1.883 -8.139 -0.098 1.00 91.50 84 THR A C 1
ATOM 659 O O . THR A 1 84 ? -3.099 -8.310 -0.084 1.00 91.50 84 THR A O 1
ATOM 662 N N . ALA A 1 85 ? -1.216 -7.627 0.942 1.00 92.81 85 ALA A N 1
ATOM 663 C CA . ALA A 1 85 ? -1.876 -7.236 2.186 1.00 92.81 85 ALA A CA 1
ATOM 664 C C . ALA A 1 85 ? -2.964 -6.173 1.951 1.00 92.81 85 ALA A C 1
ATOM 666 O O . ALA A 1 85 ? -4.064 -6.296 2.486 1.00 92.81 85 ALA A O 1
ATOM 667 N N . LEU A 1 86 ? -2.701 -5.184 1.091 1.00 93.88 86 LEU A N 1
ATOM 668 C CA . LEU A 1 86 ? -3.681 -4.153 0.733 1.00 93.88 86 LEU A CA 1
ATOM 669 C C . LEU A 1 86 ? -4.844 -4.698 -0.108 1.00 93.88 86 LEU A C 1
ATOM 671 O O . LEU A 1 86 ? -5.980 -4.267 0.064 1.00 93.88 86 LEU A O 1
ATOM 675 N N . ALA A 1 87 ? -4.586 -5.645 -1.013 1.00 94.38 87 ALA A N 1
ATOM 676 C CA . ALA A 1 87 ? -5.607 -6.222 -1.886 1.00 94.38 87 ALA A CA 1
ATOM 677 C C . ALA A 1 87 ? -6.659 -7.042 -1.116 1.00 94.38 87 ALA A C 1
ATOM 679 O O . ALA A 1 87 ? -7.823 -7.084 -1.525 1.00 94.38 87 ALA A O 1
ATOM 680 N N . VAL A 1 88 ? -6.258 -7.689 -0.016 1.00 94.75 88 VAL A N 1
ATOM 681 C CA . VAL A 1 88 ? -7.109 -8.630 0.734 1.00 94.75 88 VAL A CA 1
ATOM 682 C C . VAL A 1 88 ? -7.733 -8.045 2.003 1.00 94.75 88 VAL A C 1
ATOM 684 O O . VAL A 1 88 ? -8.612 -8.683 2.579 1.00 94.75 88 VAL A O 1
ATOM 687 N N . ASP A 1 89 ? -7.310 -6.860 2.452 1.00 95.44 89 ASP A N 1
ATOM 688 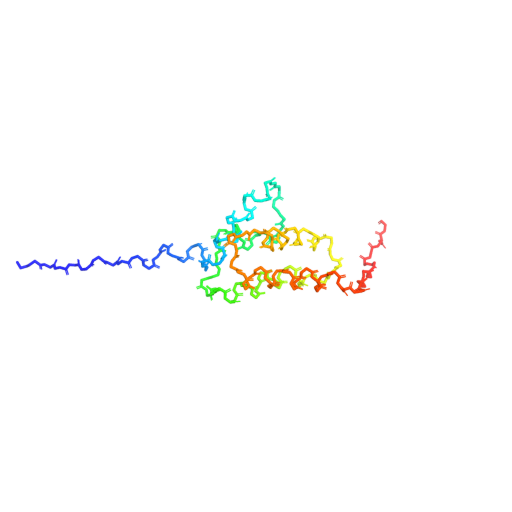C CA . ASP A 1 89 ? -7.833 -6.232 3.672 1.00 95.44 89 ASP A CA 1
ATOM 689 C C . ASP A 1 89 ? -9.099 -5.408 3.384 1.00 95.44 89 ASP A C 1
ATOM 691 O O . ASP A 1 89 ? -9.131 -4.536 2.516 1.00 95.44 89 ASP A O 1
ATOM 695 N N . ASP A 1 90 ? -10.176 -5.697 4.108 1.00 94.12 90 ASP A N 1
ATOM 696 C CA . ASP A 1 90 ? -11.509 -5.132 3.898 1.00 94.12 90 ASP A CA 1
ATOM 697 C C . ASP A 1 90 ? -11.639 -3.667 4.329 1.00 94.12 90 ASP A C 1
ATOM 699 O O . ASP A 1 90 ? -12.548 -2.979 3.854 1.00 94.12 90 ASP A O 1
ATOM 703 N N . ARG A 1 91 ? -10.698 -3.160 5.135 1.00 95.06 91 ARG A N 1
ATOM 704 C CA . ARG A 1 91 ? -10.598 -1.732 5.467 1.00 95.06 91 ARG A CA 1
ATOM 705 C C . ARG A 1 91 ? -10.199 -0.887 4.259 1.00 95.06 91 ARG A C 1
ATOM 707 O O . ARG A 1 91 ? -10.487 0.308 4.234 1.00 95.06 91 ARG A O 1
ATOM 714 N N . ILE A 1 92 ? -9.561 -1.483 3.248 1.00 92.31 92 ILE A N 1
ATOM 715 C CA . ILE A 1 92 ? -9.176 -0.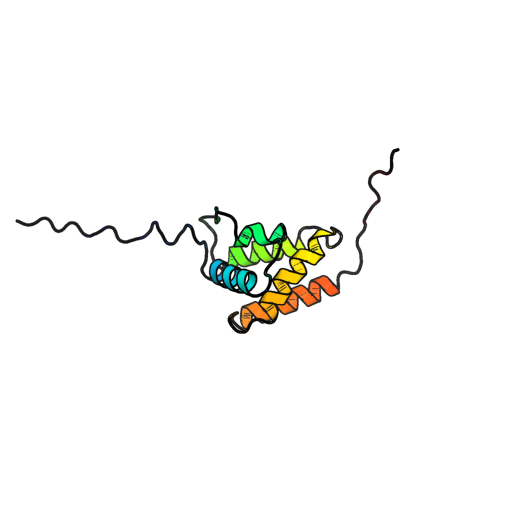778 2.025 1.00 92.31 92 ILE A CA 1
ATOM 716 C C . ILE A 1 92 ? -10.409 -0.578 1.121 1.00 92.31 92 ILE A C 1
ATOM 718 O O . ILE A 1 92 ? -11.079 -1.554 0.744 1.00 92.31 92 ILE A O 1
ATOM 722 N N . PRO A 1 93 ? -10.709 0.668 0.693 1.00 92.19 93 PRO A N 1
ATOM 723 C CA . PRO A 1 93 ? -11.814 0.935 -0.221 1.00 92.19 93 PRO A CA 1
ATOM 724 C C . PRO A 1 93 ? -11.724 0.085 -1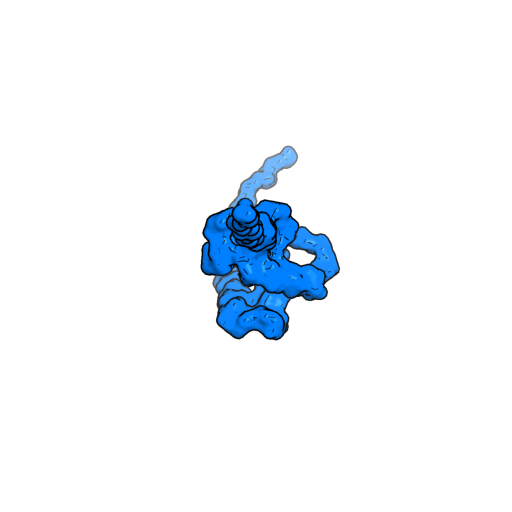.491 1.00 92.19 93 PRO A C 1
ATOM 726 O O . PRO A 1 93 ? -10.643 -0.107 -2.050 1.00 92.19 93 PRO A O 1
ATOM 729 N N . ALA A 1 94 ? -12.871 -0.394 -1.984 1.00 93.19 94 ALA A N 1
ATOM 730 C CA . ALA A 1 94 ? -12.937 -1.353 -3.093 1.00 93.19 94 ALA A CA 1
ATOM 731 C C . ALA A 1 94 ? -12.155 -0.902 -4.340 1.00 93.19 94 ALA A C 1
ATOM 733 O O . ALA A 1 94 ? -11.490 -1.711 -4.982 1.00 93.19 94 ALA A O 1
ATOM 734 N N . ARG A 1 95 ? -12.172 0.403 -4.641 1.00 91.00 95 ARG A N 1
ATOM 735 C CA . ARG A 1 95 ? -11.387 0.996 -5.730 1.00 91.00 95 ARG A CA 1
ATOM 736 C C . ARG A 1 95 ? -9.884 0.740 -5.570 1.00 91.00 95 ARG A C 1
ATOM 738 O O . ARG A 1 95 ? -9.239 0.344 -6.532 1.00 91.00 95 ARG A O 1
ATOM 745 N N . HIS A 1 96 ? -9.340 0.939 -4.372 1.00 90.94 96 HIS A N 1
ATOM 746 C CA . HIS A 1 96 ? -7.914 0.756 -4.095 1.00 90.94 96 HIS A CA 1
ATOM 747 C C . HIS A 1 96 ? -7.529 -0.722 -4.019 1.00 90.94 96 HIS A C 1
ATOM 749 O O . HIS A 1 96 ? -6.477 -1.096 -4.530 1.00 90.94 96 HIS A O 1
ATOM 755 N N . ARG A 1 97 ? -8.417 -1.584 -3.503 1.00 93.00 97 ARG A N 1
ATOM 756 C CA . ARG A 1 97 ? -8.232 -3.042 -3.596 1.00 93.00 97 ARG A CA 1
ATOM 757 C C . ARG A 1 97 ? -8.146 -3.512 -5.040 1.00 93.00 97 ARG A C 1
ATOM 759 O O . ARG A 1 97 ? -7.258 -4.285 -5.376 1.00 93.00 97 ARG A O 1
ATOM 766 N N . PHE A 1 98 ? -9.030 -3.017 -5.905 1.00 92.44 98 PHE A N 1
ATOM 767 C CA . PHE A 1 98 ? -9.009 -3.381 -7.318 1.00 92.44 98 PHE A CA 1
ATOM 768 C C . PHE A 1 98 ? -7.717 -2.924 -8.009 1.00 92.44 98 PHE A C 1
ATOM 770 O O . PHE A 1 98 ? -7.134 -3.689 -8.769 1.00 92.44 98 PHE A O 1
ATOM 777 N N . GLN A 1 99 ? -7.223 -1.724 -7.688 1.00 90.50 99 GLN A N 1
ATOM 778 C CA . GLN A 1 99 ? -5.921 -1.242 -8.168 1.00 90.50 99 GLN A CA 1
ATOM 779 C C . GLN A 1 99 ? -4.760 -2.126 -7.685 1.00 90.50 99 GLN A C 1
ATOM 781 O O . GLN A 1 99 ? -3.876 -2.454 -8.471 1.00 90.50 99 GLN A O 1
ATOM 786 N N . ALA A 1 100 ? -4.774 -2.561 -6.422 1.00 91.12 100 ALA A N 1
ATOM 787 C CA . ALA A 1 100 ? -3.774 -3.485 -5.891 1.00 91.12 100 ALA A CA 1
ATOM 788 C C . ALA A 1 100 ? -3.832 -4.858 -6.591 1.00 91.12 100 ALA A C 1
ATOM 790 O O . ALA A 1 100 ? -2.798 -5.414 -6.950 1.00 91.12 100 ALA A O 1
ATOM 791 N N . VAL A 1 101 ? -5.028 -5.388 -6.868 1.00 91.19 101 VAL A N 1
ATOM 792 C CA . VAL A 1 101 ? -5.195 -6.630 -7.646 1.00 91.19 101 VAL A CA 1
ATOM 793 C C . VAL A 1 101 ? -4.679 -6.468 -9.075 1.00 91.19 101 VAL A C 1
ATOM 795 O O . VAL A 1 101 ? -3.944 -7.327 -9.560 1.00 91.19 101 VAL A O 1
ATOM 798 N N . GLU A 1 102 ? -5.017 -5.366 -9.745 1.00 89.31 102 GLU A N 1
ATOM 799 C CA . GLU A 1 102 ? -4.495 -5.051 -11.077 1.00 89.31 102 GLU A CA 1
ATOM 800 C C . GLU A 1 102 ? -2.960 -5.025 -11.075 1.00 89.31 102 GLU A C 1
ATOM 802 O O . GLU A 1 102 ? -2.324 -5.573 -11.976 1.00 89.31 102 GLU A O 1
ATOM 807 N N . LEU A 1 103 ? -2.363 -4.442 -10.035 1.00 85.62 103 LEU A N 1
ATOM 808 C CA . LEU A 1 103 ? -0.920 -4.370 -9.858 1.00 85.62 103 LEU A CA 1
ATOM 809 C C . LEU A 1 103 ? -0.276 -5.755 -9.714 1.00 85.62 103 LEU A C 1
ATOM 811 O O . LEU A 1 103 ? 0.725 -6.032 -10.374 1.00 85.62 103 LEU A O 1
ATOM 815 N N . LEU A 1 104 ? -0.875 -6.643 -8.913 1.00 87.31 104 LEU A N 1
ATOM 816 C CA . LEU A 1 104 ? -0.421 -8.031 -8.762 1.00 87.31 104 LEU A CA 1
ATOM 817 C C . LEU A 1 104 ? -0.485 -8.793 -10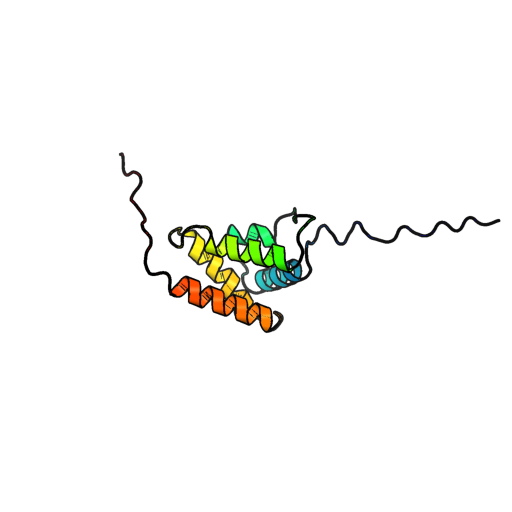.088 1.00 87.31 104 LEU A C 1
ATOM 819 O O . LEU A 1 104 ? 0.459 -9.499 -10.441 1.00 87.31 104 LEU A O 1
ATOM 823 N N . VAL A 1 105 ? -1.571 -8.625 -10.851 1.00 85.06 105 VAL A N 1
ATOM 824 C CA . VAL A 1 105 ? -1.715 -9.241 -12.179 1.00 85.06 105 VAL A CA 1
ATOM 825 C C . VAL A 1 105 ? -0.639 -8.719 -13.126 1.00 85.06 105 VAL A C 1
ATOM 827 O O . VAL A 1 105 ? 0.025 -9.513 -13.792 1.00 85.06 105 VAL A O 1
ATOM 830 N N . ARG A 1 106 ? -0.413 -7.400 -13.161 1.00 80.19 106 ARG A N 1
ATOM 831 C CA . ARG A 1 106 ? 0.651 -6.798 -13.975 1.00 80.19 106 ARG A CA 1
ATOM 832 C C . ARG A 1 106 ? 2.007 -7.387 -13.604 1.00 80.19 106 ARG A C 1
ATOM 834 O O . ARG A 1 106 ? 2.664 -7.917 -14.493 1.00 80.19 106 ARG A O 1
ATOM 841 N N . ALA A 1 107 ? 2.366 -7.399 -12.321 1.00 78.06 107 ALA A N 1
ATOM 842 C CA . ALA A 1 107 ? 3.624 -7.966 -11.841 1.00 78.06 107 ALA A CA 1
ATOM 843 C C . ALA A 1 107 ? 3.797 -9.449 -12.220 1.00 78.06 107 ALA A C 1
ATOM 845 O O . ALA A 1 107 ? 4.871 -9.846 -12.664 1.00 78.06 107 ALA A O 1
ATOM 846 N N . ALA A 1 108 ? 2.735 -10.255 -12.133 1.00 77.56 108 ALA A N 1
ATOM 847 C CA . ALA A 1 108 ? 2.762 -11.674 -12.497 1.00 77.56 108 ALA A CA 1
ATOM 848 C C . ALA A 1 108 ? 2.915 -11.931 -14.009 1.00 77.56 108 ALA A C 1
ATOM 850 O O . ALA A 1 108 ? 3.304 -13.023 -14.420 1.00 77.56 108 ALA A O 1
ATOM 851 N N . THR A 1 109 ? 2.587 -10.949 -14.852 1.00 73.12 109 THR A N 1
ATOM 852 C CA . THR A 1 109 ? 2.613 -11.090 -16.320 1.00 73.12 109 THR A CA 1
ATOM 853 C C . THR A 1 109 ? 3.891 -10.571 -16.971 1.00 73.12 109 THR A C 1
ATOM 855 O O . THR A 1 109 ? 4.027 -10.656 -18.195 1.00 73.12 109 THR A O 1
ATOM 858 N N . VAL A 1 110 ? 4.852 -10.066 -16.193 1.00 69.62 110 VAL A N 1
ATOM 859 C CA . VAL A 1 110 ? 6.118 -9.574 -16.739 1.00 69.62 110 VAL A CA 1
ATOM 860 C C . VAL A 1 110 ? 7.003 -10.757 -17.137 1.00 69.62 110 VAL A C 1
ATOM 862 O O . VAL A 1 110 ? 7.455 -11.535 -16.304 1.00 69.62 110 VAL A O 1
ATOM 865 N N . LYS A 1 111 ? 7.215 -10.924 -18.448 1.00 56.31 111 LYS A N 1
ATOM 866 C CA . LYS A 1 111 ? 7.819 -12.136 -19.030 1.00 56.31 111 LYS A CA 1
ATOM 867 C C . LYS A 1 111 ? 9.341 -12.113 -19.176 1.00 56.31 111 LYS A C 1
ATOM 869 O O . LYS A 1 111 ? 9.904 -13.137 -19.558 1.00 56.31 111 LYS A O 1
ATOM 874 N N . HIS A 1 112 ? 10.021 -10.989 -18.948 1.00 49.00 112 HIS A N 1
ATOM 875 C CA . HIS A 1 112 ? 11.457 -10.928 -19.209 1.00 49.00 112 HIS A CA 1
ATOM 876 C C . HIS A 1 112 ? 12.195 -9.931 -18.327 1.00 49.00 112 HIS A C 1
ATOM 878 O O . HIS A 1 112 ? 11.895 -8.741 -18.319 1.00 49.00 112 HIS A O 1
ATOM 884 N N . CYS A 1 113 ? 13.216 -10.455 -17.660 1.00 52.97 113 CYS A N 1
ATOM 885 C CA . CYS A 1 113 ? 14.210 -9.709 -16.927 1.00 52.97 113 CYS A CA 1
ATOM 886 C C . CYS A 1 113 ? 15.566 -9.962 -17.550 1.00 52.97 113 CYS A C 1
ATOM 888 O O . CYS A 1 113 ? 16.141 -11.034 -17.381 1.00 52.97 113 CYS A O 1
ATOM 890 N N . SER A 1 114 ? 16.081 -8.977 -18.277 1.00 43.91 114 SER A N 1
ATOM 891 C CA . SER A 1 114 ? 17.478 -8.976 -18.694 1.00 43.91 114 SER A CA 1
ATOM 892 C C . SER A 1 114 ? 18.339 -8.666 -17.463 1.00 43.91 114 SER A C 1
ATOM 894 O O . SER A 1 114 ? 18.838 -7.552 -17.308 1.00 43.91 114 SER A O 1
ATOM 896 N N . TRP A 1 115 ? 18.527 -9.645 -16.575 1.00 44.12 115 TRP A N 1
ATOM 897 C CA . TRP A 1 115 ? 19.651 -9.618 -15.646 1.00 44.12 115 TRP A CA 1
ATOM 898 C C . TRP A 1 115 ? 20.900 -9.915 -16.478 1.00 44.12 115 TRP A C 1
ATOM 900 O O . TRP A 1 115 ? 21.313 -11.059 -16.630 1.00 44.12 115 TRP A O 1
ATOM 910 N N . LYS A 1 116 ? 21.444 -8.889 -17.143 1.00 40.78 116 LYS A N 1
ATOM 911 C CA . LYS A 1 116 ? 22.796 -8.994 -17.684 1.00 40.78 116 LYS A CA 1
ATOM 912 C C . LYS A 1 116 ? 23.721 -8.990 -16.483 1.00 40.78 116 LYS A C 1
ATOM 914 O O . LYS A 1 116 ? 23.917 -7.932 -15.882 1.00 40.78 116 LYS A O 1
ATOM 919 N N . ASP A 1 117 ? 24.237 -10.177 -16.172 1.00 47.31 117 ASP A N 1
ATOM 920 C CA . ASP A 1 117 ? 25.432 -10.429 -15.372 1.00 47.31 117 ASP A CA 1
ATOM 921 C C . ASP A 1 117 ? 26.427 -9.279 -15.545 1.00 47.31 117 ASP A C 1
ATOM 923 O O . ASP A 1 117 ? 27.215 -9.229 -16.490 1.00 47.31 117 ASP A O 1
ATOM 927 N N . SER A 1 118 ? 26.359 -8.307 -14.646 1.00 45.91 118 SER A N 1
ATOM 928 C CA . SER A 1 118 ? 27.324 -7.223 -14.588 1.00 45.91 118 SER A CA 1
ATOM 929 C C . SER A 1 118 ? 28.289 -7.577 -13.477 1.00 45.91 118 SER A C 1
ATOM 931 O O . SER A 1 118 ? 28.194 -7.070 -12.366 1.00 45.91 118 SER A O 1
ATOM 933 N N . GLY A 1 119 ? 29.197 -8.491 -13.817 1.00 42.41 119 GLY A N 1
ATOM 934 C CA . GLY A 1 119 ? 30.486 -8.616 -13.153 1.00 42.41 119 GLY A CA 1
ATOM 935 C C . GLY A 1 119 ? 30.596 -9.731 -12.121 1.00 42.41 119 GLY A C 1
ATOM 936 O O . GLY A 1 119 ? 30.723 -9.465 -10.933 1.00 42.41 119 GLY A O 1
ATOM 937 N N . SER A 1 120 ? 30.731 -10.972 -12.591 1.00 48.25 120 SER A N 1
ATOM 938 C CA . SER A 1 120 ? 31.858 -11.766 -12.095 1.00 48.25 120 SER A CA 1
ATOM 939 C C . SER A 1 120 ? 33.142 -11.135 -12.621 1.00 48.25 120 SER A C 1
ATOM 941 O O . SER A 1 120 ? 33.363 -11.172 -13.828 1.00 48.25 120 SER A O 1
ATOM 943 N N . ILE A 1 121 ? 33.978 -10.592 -11.739 1.00 42.81 121 ILE A N 1
ATOM 944 C CA . ILE A 1 121 ? 35.438 -10.527 -11.909 1.00 42.81 121 ILE A CA 1
ATOM 945 C C . ILE A 1 121 ? 36.036 -10.805 -10.506 1.00 42.81 121 ILE A C 1
ATOM 947 O O . ILE A 1 121 ? 35.458 -10.320 -9.534 1.00 42.81 121 ILE A O 1
ATOM 951 N N . PRO A 1 122 ? 37.069 -11.669 -10.406 1.00 54.91 122 PRO A N 1
ATOM 952 C CA . PRO A 1 122 ? 37.312 -12.584 -9.279 1.00 54.91 122 PRO A CA 1
ATOM 953 C C . PRO A 1 122 ? 37.933 -11.969 -8.022 1.00 54.91 122 PRO A C 1
ATOM 955 O O . PRO A 1 122 ? 38.522 -10.868 -8.112 1.00 54.91 122 PRO A O 1
#

pLDDT: mean 74.36, std 17.77, range [38.5, 95.44]

Secondary structure (DSSP, 8-state):
----------SSSSSSS-SHHHHHHHHHHHHH--SPPPGGGHHHH-S---TT--HHHHHHHHHHHHHSS-TTSTTHHHHHHHHHHHHH-TTS-HHHHHHHHHHHHHHHT-------------

Radius of gyration: 19.15 Å; chains: 1; bounding box: 50×59×45 Å

Foldseek 3Di:
DDDPDDPPDDPPPPQQQAEPVLQLLLVLCVVQPVDDQQPLCCQNPPRDHDSPDYPVVSVVVSLCSLPVPPLADPSNVSSLVSLVSLLPDPSRPPVSNVVSVVSNVVSVPDDDDPPPPPDDDD

Organism: NCBI:txid2282738

Sequence (122 aa):
MDTHAEPEQTWHNTNAAGPPIRQLFRDVIADRLPGPRPPQAAMLFGAEADPFWDDRSFLGDFYNEILHQDTCRPATADGLALVTALAVDDRIPARHRFQAVELLVRAATVKHCSWKDSGSIP